Protein AF-A0A926WBK4-F1 (afdb_monomer)

Structure (mmCIF, N/CA/C/O backbone):
data_AF-A0A926WBK4-F1
#
_entry.id   AF-A0A926WBK4-F1
#
loop_
_atom_site.group_PDB
_atom_site.id
_atom_site.type_symbol
_atom_site.label_atom_id
_atom_site.label_alt_id
_atom_site.label_comp_id
_atom_site.label_asym_id
_atom_site.label_entity_id
_atom_site.label_seq_id
_atom_site.pdbx_PDB_ins_code
_atom_site.Cartn_x
_atom_site.Cartn_y
_atom_site.Cartn_z
_atom_site.occupancy
_atom_site.B_iso_or_equiv
_atom_site.auth_seq_id
_atom_site.auth_comp_id
_atom_site.auth_asym_id
_atom_site.auth_atom_id
_atom_site.pdbx_PDB_model_num
ATOM 1 N N . MET A 1 1 ? 5.606 1.567 -7.721 1.00 84.44 1 MET A N 1
ATOM 2 C CA . MET A 1 1 ? 6.764 1.155 -6.892 1.00 84.44 1 MET A CA 1
ATOM 3 C C . MET A 1 1 ? 6.291 0.988 -5.461 1.00 84.44 1 MET A C 1
ATOM 5 O O . MET A 1 1 ? 5.640 1.895 -4.961 1.00 84.44 1 MET A O 1
ATOM 9 N N . THR A 1 2 ? 6.560 -0.157 -4.830 1.00 91.19 2 THR A N 1
ATOM 10 C CA . THR A 1 2 ? 6.047 -0.457 -3.478 1.00 91.19 2 THR A CA 1
ATOM 11 C C . THR A 1 2 ? 6.702 0.398 -2.397 1.00 91.19 2 THR A C 1
ATOM 13 O O . THR A 1 2 ? 5.986 0.885 -1.537 1.00 91.19 2 THR A O 1
ATOM 16 N N . GLU A 1 3 ? 8.014 0.640 -2.475 1.00 93.19 3 GLU A N 1
ATOM 17 C CA . GLU A 1 3 ? 8.737 1.463 -1.489 1.00 93.19 3 GLU A CA 1
ATOM 18 C C . GLU A 1 3 ? 8.173 2.890 -1.424 1.00 93.19 3 GLU A C 1
ATOM 20 O O . GLU A 1 3 ? 7.727 3.332 -0.374 1.00 93.19 3 GLU A O 1
ATOM 25 N N . ALA A 1 4 ? 8.058 3.566 -2.574 1.00 93.81 4 ALA A N 1
ATOM 26 C CA . ALA A 1 4 ? 7.495 4.917 -2.641 1.00 93.81 4 ALA A CA 1
ATOM 27 C C . ALA A 1 4 ? 6.049 4.995 -2.114 1.00 93.81 4 ALA A C 1
ATOM 29 O O . ALA A 1 4 ? 5.692 5.934 -1.410 1.00 93.81 4 ALA A O 1
ATOM 30 N N . ALA A 1 5 ? 5.215 3.998 -2.431 1.00 94.81 5 ALA A N 1
ATOM 31 C CA . ALA A 1 5 ? 3.846 3.944 -1.922 1.00 94.81 5 ALA A CA 1
ATOM 32 C C . ALA A 1 5 ? 3.811 3.736 -0.401 1.00 94.81 5 ALA A C 1
ATOM 34 O O . ALA A 1 5 ? 3.006 4.363 0.276 1.00 94.81 5 ALA A O 1
ATOM 35 N N . ALA A 1 6 ? 4.690 2.888 0.135 1.00 95.44 6 ALA A N 1
ATOM 36 C CA . ALA A 1 6 ? 4.792 2.640 1.566 1.00 95.44 6 ALA A CA 1
ATOM 37 C C . ALA A 1 6 ? 5.207 3.909 2.329 1.00 95.44 6 ALA A C 1
ATOM 39 O O . ALA A 1 6 ? 4.549 4.268 3.304 1.00 95.44 6 ALA A O 1
ATOM 40 N N . THR A 1 7 ? 6.196 4.652 1.815 1.00 96.50 7 THR A N 1
ATOM 41 C CA . THR A 1 7 ? 6.602 5.955 2.365 1.00 96.50 7 THR A CA 1
ATOM 42 C C . THR A 1 7 ? 5.433 6.938 2.428 1.00 96.50 7 THR A C 1
ATOM 44 O O . THR A 1 7 ? 5.210 7.545 3.470 1.00 96.50 7 THR A O 1
ATOM 47 N N . LEU A 1 8 ? 4.649 7.064 1.351 1.00 96.12 8 LEU A N 1
ATOM 48 C CA . LEU A 1 8 ? 3.487 7.963 1.317 1.00 96.12 8 LEU A CA 1
ATOM 49 C C . LEU A 1 8 ? 2.362 7.536 2.271 1.00 96.12 8 LEU A C 1
ATOM 51 O O . LEU A 1 8 ? 1.597 8.376 2.732 1.00 96.12 8 LEU A O 1
ATOM 55 N N . LEU A 1 9 ? 2.253 6.240 2.560 1.00 94.56 9 LEU A N 1
ATOM 56 C CA . LEU A 1 9 ? 1.276 5.683 3.496 1.00 94.56 9 LEU A CA 1
ATOM 57 C C . LEU A 1 9 ? 1.757 5.702 4.955 1.00 94.56 9 LEU A C 1
ATOM 59 O O . LEU A 1 9 ? 0.998 5.309 5.837 1.00 94.56 9 LEU A O 1
ATOM 63 N N . GLY A 1 10 ? 3.000 6.119 5.217 1.00 95.62 10 GLY A N 1
ATOM 64 C CA . GLY A 1 10 ? 3.582 6.111 6.561 1.00 95.62 10 GLY A CA 1
ATOM 65 C C . GLY A 1 10 ? 3.792 4.707 7.141 1.00 95.62 10 GLY A C 1
ATOM 66 O O . GLY A 1 10 ? 3.793 4.547 8.358 1.00 95.62 10 GLY A O 1
ATOM 67 N N . ILE A 1 11 ? 3.948 3.684 6.293 1.00 95.06 11 ILE A N 1
ATOM 68 C CA . ILE A 1 11 ? 4.171 2.285 6.698 1.00 95.06 11 ILE A CA 1
ATOM 69 C C . ILE A 1 11 ? 5.403 1.705 5.998 1.00 95.06 11 ILE A C 1
ATOM 71 O O . ILE A 1 11 ? 5.891 2.253 5.011 1.00 95.06 11 ILE A O 1
ATOM 75 N N . SER A 1 12 ? 5.909 0.565 6.468 1.00 96.38 12 SER A N 1
ATOM 76 C CA . SER A 1 12 ? 7.002 -0.128 5.781 1.00 96.38 12 SER A CA 1
ATOM 77 C C . SER A 1 12 ? 6.514 -0.851 4.519 1.00 96.38 12 SER A C 1
ATOM 79 O O . SER A 1 12 ? 5.357 -1.271 4.409 1.00 96.38 12 SER A O 1
ATOM 81 N N . ALA A 1 13 ? 7.405 -1.060 3.548 1.00 94.44 13 ALA A N 1
ATOM 82 C CA . ALA A 1 13 ? 7.062 -1.831 2.354 1.00 94.44 13 ALA A CA 1
ATOM 83 C C . ALA A 1 13 ? 6.717 -3.291 2.676 1.00 94.44 13 ALA A C 1
ATOM 85 O O . ALA A 1 13 ? 5.920 -3.914 1.973 1.00 94.44 13 ALA A O 1
ATOM 86 N N . GLU A 1 14 ? 7.282 -3.848 3.748 1.00 94.62 14 GLU A N 1
ATOM 87 C CA . GLU A 1 14 ? 6.901 -5.166 4.246 1.00 94.62 14 GLU A CA 1
ATOM 88 C C . GLU A 1 14 ? 5.472 -5.175 4.798 1.00 94.62 14 GLU A C 1
ATOM 90 O O . GLU A 1 14 ? 4.693 -6.050 4.417 1.00 94.62 14 GLU A O 1
ATOM 95 N N . GLN A 1 15 ? 5.094 -4.170 5.596 1.00 94.44 15 GLN A N 1
ATOM 96 C CA . GLN A 1 15 ? 3.721 -3.997 6.073 1.00 94.44 15 GLN A CA 1
ATOM 97 C C . GLN A 1 15 ? 2.751 -3.841 4.901 1.00 94.44 15 GLN A C 1
ATOM 99 O O . GLN A 1 15 ? 1.738 -4.533 4.850 1.00 94.44 15 GLN A O 1
ATOM 104 N N . LEU A 1 16 ? 3.085 -3.024 3.898 1.00 94.75 16 LEU A N 1
ATOM 105 C CA . LEU A 1 16 ? 2.268 -2.868 2.692 1.00 94.75 16 LEU A CA 1
ATOM 106 C C . LEU A 1 16 ? 2.074 -4.206 1.950 1.00 94.75 16 LEU A C 1
ATOM 108 O O . LEU A 1 16 ? 0.961 -4.545 1.539 1.00 94.75 16 LEU A O 1
ATOM 112 N N . ARG A 1 17 ? 3.134 -5.020 1.821 1.00 93.75 17 ARG A N 1
ATOM 113 C CA . ARG A 1 17 ? 3.043 -6.374 1.239 1.00 93.75 17 ARG A CA 1
ATOM 114 C C . ARG A 1 17 ? 2.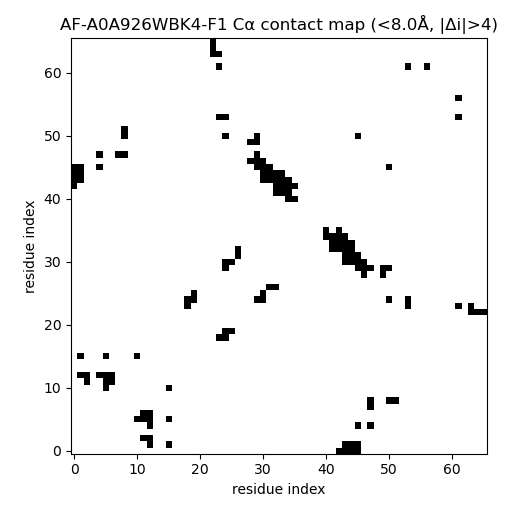200 -7.312 2.107 1.00 93.75 17 ARG A C 1
ATOM 116 O O . ARG A 1 17 ? 1.442 -8.107 1.553 1.00 93.75 17 ARG A O 1
ATOM 123 N N . HIS A 1 18 ? 2.330 -7.237 3.430 1.00 93.31 18 HIS A N 1
ATOM 124 C CA . HIS A 1 18 ? 1.551 -8.036 4.374 1.00 93.31 18 HIS A CA 1
ATOM 125 C C . HIS A 1 18 ? 0.057 -7.708 4.276 1.00 93.31 18 HIS A C 1
ATOM 127 O O . HIS A 1 18 ? -0.733 -8.611 4.034 1.00 93.31 18 HIS A O 1
ATOM 133 N N . LEU A 1 19 ? -0.317 -6.429 4.342 1.00 92.25 19 LEU A N 1
ATOM 134 C CA . LEU A 1 19 ? -1.706 -5.959 4.249 1.00 92.25 19 LEU A CA 1
ATOM 135 C C . LEU A 1 19 ? -2.381 -6.337 2.925 1.00 92.25 19 LEU A C 1
ATOM 137 O O . LEU A 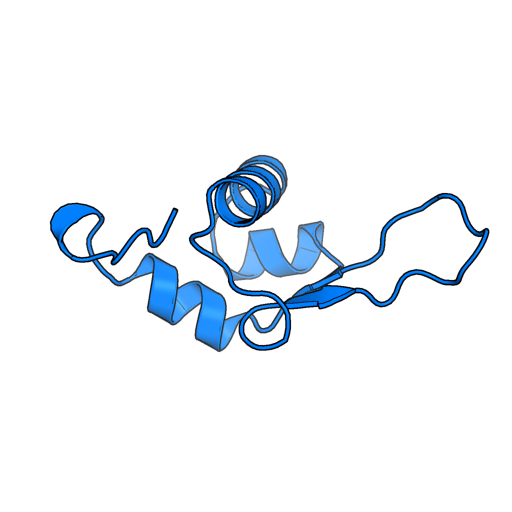1 19 ? -3.575 -6.620 2.856 1.00 92.25 19 LEU A O 1
ATOM 141 N N . ARG A 1 20 ? -1.601 -6.382 1.845 1.00 93.12 20 ARG A N 1
ATOM 142 C CA . ARG A 1 20 ? -2.070 -6.903 0.560 1.00 93.12 20 ARG A CA 1
ATOM 143 C C . ARG A 1 20 ? -2.351 -8.401 0.614 1.00 93.12 20 ARG A C 1
ATOM 145 O O . ARG A 1 20 ? -3.343 -8.845 0.052 1.00 93.12 20 ARG A O 1
ATOM 152 N N . ARG A 1 21 ? -1.473 -9.183 1.251 1.00 91.81 21 ARG A N 1
ATOM 153 C CA . ARG A 1 21 ? -1.669 -10.634 1.424 1.00 91.81 21 ARG A CA 1
ATOM 154 C C . ARG A 1 21 ? -2.803 -10.955 2.399 1.00 91.81 21 ARG A C 1
ATOM 156 O O . ARG A 1 21 ? -3.439 -11.980 2.222 1.00 91.81 21 ARG A O 1
ATOM 163 N N . SER A 1 22 ? -3.062 -10.094 3.382 1.00 89.81 22 SER A N 1
ATOM 164 C CA . SER A 1 22 ? -4.144 -10.269 4.356 1.00 89.81 22 SER A CA 1
ATOM 165 C C . SER A 1 22 ? -5.531 -9.898 3.817 1.00 89.81 22 SER A C 1
ATOM 167 O O . SER A 1 22 ? -6.509 -10.009 4.545 1.00 89.81 22 SER A O 1
ATOM 169 N N . GLY A 1 23 ? -5.626 -9.419 2.572 1.00 89.75 23 GLY A N 1
ATOM 170 C CA . GLY A 1 23 ? -6.897 -9.078 1.930 1.00 89.75 23 GLY A CA 1
ATOM 171 C C . GLY A 1 23 ? -7.426 -7.673 2.231 1.00 89.75 23 GLY A C 1
ATOM 172 O O . GLY A 1 23 ? -8.458 -7.297 1.676 1.00 89.75 23 GLY A O 1
ATOM 173 N N . LEU A 1 24 ? -6.718 -6.854 3.028 1.00 90.69 24 LEU A N 1
ATOM 174 C CA . LEU A 1 24 ? -7.126 -5.461 3.276 1.00 90.69 24 LEU A CA 1
ATOM 175 C C . LEU A 1 24 ? -7.182 -4.664 1.968 1.00 90.69 24 LEU A C 1
ATOM 177 O O . LEU A 1 24 ? -8.106 -3.890 1.723 1.00 90.69 24 LEU A O 1
ATOM 181 N N . PHE A 1 25 ? -6.184 -4.872 1.111 1.00 93.12 25 PHE A N 1
ATOM 182 C CA . PHE A 1 25 ? -6.130 -4.249 -0.200 1.00 93.12 25 PHE A CA 1
ATOM 183 C C . PHE A 1 25 ? -6.668 -5.203 -1.266 1.00 93.12 25 PHE A C 1
ATOM 185 O O . PHE A 1 25 ? -6.198 -6.326 -1.426 1.00 93.12 25 PHE A O 1
ATOM 192 N N . LYS A 1 26 ? -7.637 -4.714 -2.039 1.00 92.06 26 LYS A N 1
ATOM 193 C CA . LYS A 1 26 ? -8.267 -5.416 -3.169 1.00 92.06 26 LYS A CA 1
ATOM 194 C C . LYS A 1 26 ? -7.571 -5.096 -4.495 1.00 92.06 26 LYS A C 1
ATOM 196 O O . LYS A 1 26 ? -7.387 -3.917 -4.817 1.00 92.06 26 LYS A O 1
ATOM 201 N N . ALA A 1 27 ? -7.239 -6.129 -5.270 1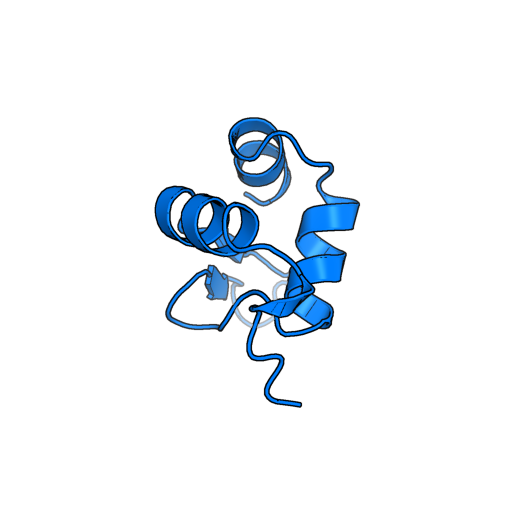.00 93.12 27 ALA A N 1
ATOM 202 C CA . ALA A 1 27 ? -6.732 -5.983 -6.635 1.00 93.12 27 ALA A CA 1
ATOM 203 C C . ALA A 1 27 ? -7.762 -5.260 -7.526 1.00 93.12 27 ALA A C 1
ATOM 205 O O . ALA A 1 27 ? -8.966 -5.398 -7.331 1.00 93.12 27 ALA A O 1
ATOM 206 N N . GLY A 1 28 ? -7.298 -4.427 -8.457 1.00 93.56 28 GLY A N 1
ATOM 207 C CA . GLY A 1 28 ? -8.137 -3.578 -9.312 1.00 93.56 28 GLY A CA 1
ATOM 208 C C . GLY A 1 28 ? -8.715 -2.334 -8.621 1.00 93.56 28 GLY A C 1
ATOM 209 O O . GLY A 1 28 ? -9.075 -1.378 -9.301 1.00 93.56 28 GLY A O 1
ATOM 210 N N . HIS A 1 29 ? -8.764 -2.300 -7.283 1.00 94.50 29 HIS A N 1
ATOM 211 C CA . HIS A 1 29 ? -9.253 -1.143 -6.526 1.00 94.50 29 HIS A CA 1
ATOM 212 C C . HIS A 1 29 ? -8.133 -0.374 -5.818 1.00 94.50 29 HIS A C 1
ATOM 214 O O . HIS A 1 29 ? -8.026 0.838 -5.988 1.00 94.50 29 HIS A O 1
ATOM 220 N N . HIS A 1 30 ? -7.313 -1.074 -5.030 1.00 95.38 30 HIS A N 1
ATOM 221 C CA . HIS A 1 30 ? -6.227 -0.502 -4.226 1.00 95.38 30 HIS A CA 1
ATOM 222 C C . HIS A 1 30 ? -4.871 -0.643 -4.915 1.00 95.38 30 HIS A C 1
ATOM 224 O O . HIS A 1 30 ? -3.982 0.186 -4.736 1.00 95.38 30 HIS A O 1
ATOM 230 N N . TYR A 1 31 ? -4.704 -1.689 -5.719 1.00 95.56 31 TYR A N 1
ATOM 231 C CA . TYR A 1 31 ? -3.494 -1.920 -6.492 1.00 95.56 31 TYR A CA 1
ATOM 232 C C . TYR A 1 31 ? -3.800 -2.692 -7.771 1.00 95.56 31 TYR A C 1
ATOM 234 O O . TYR A 1 31 ? -4.825 -3.365 -7.869 1.00 95.56 31 TYR A O 1
ATOM 242 N N . ARG A 1 32 ? -2.878 -2.647 -8.732 1.00 94.12 32 ARG A N 1
ATOM 243 C CA . ARG A 1 32 ? -2.888 -3.507 -9.920 1.00 94.12 32 ARG A CA 1
ATOM 244 C C . ARG A 1 32 ? -1.516 -4.120 -10.168 1.00 94.12 32 ARG A C 1
ATOM 246 O O . ARG A 1 32 ? -0.496 -3.500 -9.849 1.00 94.12 32 ARG A O 1
ATOM 253 N N . ASP A 1 33 ? -1.516 -5.333 -10.710 1.00 91.75 33 ASP A N 1
ATOM 254 C CA . ASP A 1 33 ? -0.303 -5.968 -11.218 1.00 91.75 33 ASP A CA 1
ATOM 255 C C . ASP A 1 33 ? 0.088 -5.294 -12.536 1.00 91.75 33 ASP A C 1
ATOM 257 O O . ASP A 1 33 ? -0.723 -5.173 -13.451 1.00 91.75 33 ASP A O 1
ATOM 261 N N . THR A 1 34 ? 1.319 -4.806 -12.605 1.00 91.19 34 THR A N 1
ATOM 262 C CA . THR A 1 34 ? 1.931 -4.240 -13.811 1.00 91.19 34 THR A CA 1
ATOM 263 C C . THR A 1 34 ? 3.237 -4.965 -14.135 1.00 91.19 34 THR A C 1
ATOM 265 O O . THR A 1 34 ? 4.152 -4.383 -14.728 1.00 91.19 34 THR A O 1
ATOM 268 N N 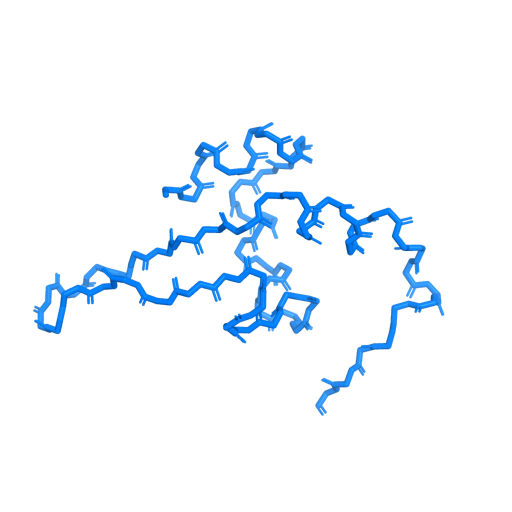. SER A 1 35 ? 3.396 -6.197 -13.648 1.00 89.12 35 SER A N 1
ATOM 269 C CA . SER A 1 35 ? 4.513 -7.052 -14.016 1.00 89.12 35 SER A CA 1
ATOM 270 C C . SER A 1 35 ? 4.466 -7.359 -15.509 1.00 89.12 35 SER A C 1
ATOM 272 O O . SER A 1 35 ? 3.408 -7.511 -16.115 1.00 89.12 35 SER A O 1
ATOM 274 N N . ILE A 1 36 ? 5.650 -7.404 -16.117 1.00 87.81 36 ILE A N 1
ATOM 275 C CA . ILE A 1 36 ? 5.777 -7.869 -17.494 1.00 87.81 36 ILE A CA 1
ATOM 276 C C . ILE A 1 36 ? 5.762 -9.400 -17.427 1.00 87.81 36 ILE A C 1
ATOM 278 O O . ILE A 1 36 ? 6.575 -9.953 -16.667 1.00 87.81 36 ILE A O 1
ATOM 282 N N . PRO A 1 37 ? 4.886 -10.088 -18.181 1.00 86.94 37 PRO A N 1
ATOM 283 C CA . PRO A 1 37 ? 4.878 -11.545 -18.239 1.00 86.94 37 PRO A CA 1
ATOM 284 C C . PRO A 1 37 ? 6.282 -12.090 -18.532 1.00 86.94 37 PRO A C 1
ATOM 286 O O . PRO A 1 37 ? 6.985 -11.578 -19.398 1.00 86.94 37 PRO A O 1
ATOM 289 N N . GLY A 1 38 ? 6.729 -13.082 -17.760 1.00 85.56 38 GLY A N 1
ATOM 290 C CA . GLY A 1 38 ? 8.059 -13.690 -17.913 1.00 85.56 38 GLY A CA 1
ATOM 291 C C . GLY A 1 38 ? 9.233 -12.920 -17.287 1.00 85.56 38 GLY A C 1
ATOM 292 O O . GLY A 1 38 ? 10.334 -13.453 -17.226 1.00 85.56 38 GLY A O 1
ATOM 293 N N . SER A 1 39 ? 9.032 -11.712 -16.746 1.00 85.56 39 SER A N 1
ATOM 294 C CA . SER A 1 39 ? 10.130 -10.936 -16.129 1.00 85.56 39 SER A CA 1
ATOM 295 C C . SER A 1 39 ? 10.591 -11.443 -14.754 1.00 85.56 39 SER A C 1
ATOM 297 O O . SER A 1 39 ? 11.573 -10.934 -14.213 1.00 85.56 39 SER A O 1
ATOM 299 N N . G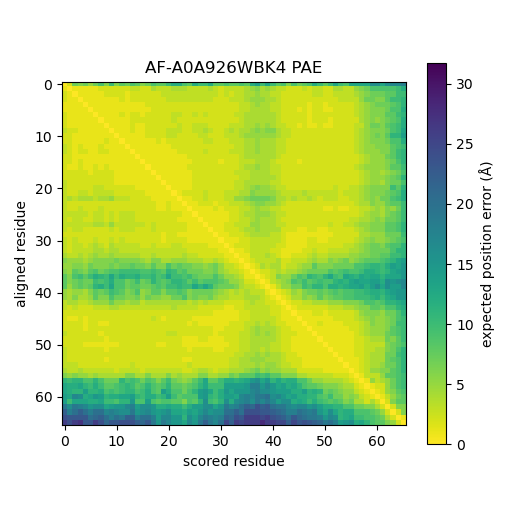LY A 1 40 ? 9.858 -12.381 -14.143 1.00 82.75 40 GLY A N 1
ATOM 300 C CA . GLY 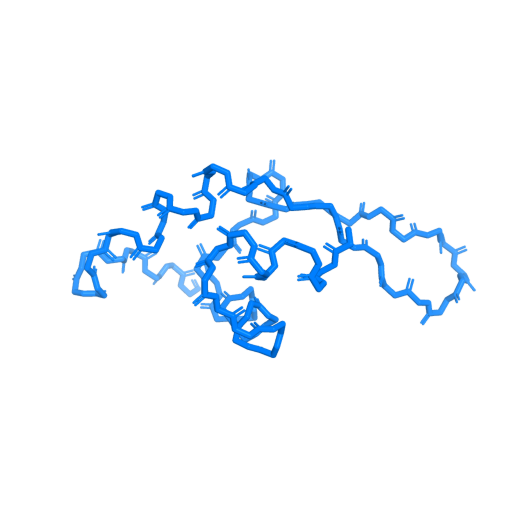A 1 40 ? 10.150 -12.940 -12.815 1.00 82.75 40 GLY A CA 1
ATOM 301 C C . GLY A 1 40 ? 10.046 -11.948 -11.645 1.00 82.75 40 GLY A C 1
ATOM 302 O O . GLY A 1 40 ? 10.172 -12.348 -10.490 1.00 82.75 40 GLY A O 1
ATOM 303 N N . LYS A 1 41 ? 9.805 -10.655 -11.910 1.00 80.50 41 LYS A N 1
ATOM 304 C CA . LYS A 1 41 ? 9.761 -9.591 -10.902 1.00 80.50 41 LYS A CA 1
ATOM 305 C C . LYS A 1 41 ? 8.356 -8.990 -10.818 1.00 80.50 41 LYS A C 1
ATOM 307 O O . LYS A 1 41 ? 7.948 -8.276 -11.740 1.00 80.50 41 LYS A O 1
ATOM 312 N N . PRO A 1 42 ? 7.621 -9.213 -9.713 1.00 82.69 42 PRO A N 1
ATOM 313 C CA . PRO A 1 42 ? 6.305 -8.621 -9.546 1.00 82.69 42 PRO A CA 1
ATOM 314 C C . PRO A 1 42 ? 6.428 -7.100 -9.424 1.00 82.69 42 PRO A C 1
ATOM 316 O O . PRO A 1 42 ? 7.237 -6.582 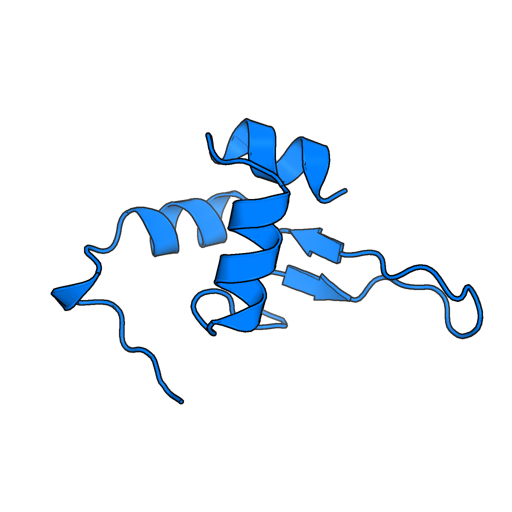-8.648 1.00 82.69 42 PRO A O 1
ATOM 319 N N . ARG A 1 43 ? 5.606 -6.373 -10.182 1.00 89.31 43 ARG A N 1
ATOM 320 C CA . ARG A 1 43 ? 5.508 -4.915 -10.103 1.00 89.31 43 ARG A CA 1
ATOM 321 C C . ARG A 1 43 ? 4.079 -4.538 -9.781 1.00 89.31 43 ARG A C 1
ATOM 323 O O . ARG A 1 43 ? 3.157 -4.929 -10.477 1.00 89.31 43 ARG A O 1
ATOM 330 N N . TRP A 1 44 ? 3.929 -3.753 -8.724 1.00 91.81 44 TRP A N 1
ATOM 331 C CA . TRP A 1 44 ? 2.635 -3.282 -8.257 1.00 91.81 44 TRP A CA 1
ATOM 332 C C . TRP A 1 44 ? 2.541 -1.774 -8.444 1.00 91.81 44 TRP A C 1
ATOM 334 O O . TRP A 1 44 ? 3.446 -1.014 -8.053 1.00 91.81 44 TRP A O 1
ATOM 344 N N . GLN A 1 45 ? 1.422 -1.347 -9.014 1.00 94.38 45 GLN A N 1
ATOM 345 C CA . GLN A 1 45 ? 0.993 0.039 -8.970 1.00 94.38 45 GLN A CA 1
ATOM 346 C C . GLN A 1 45 ? -0.069 0.191 -7.889 1.00 94.38 45 GLN A C 1
ATOM 348 O O . GLN A 1 45 ? -1.063 -0.529 -7.897 1.00 94.38 45 GLN A O 1
ATOM 353 N N . TRP A 1 46 ? 0.165 1.120 -6.966 1.00 95.56 46 TRP A N 1
ATOM 354 C CA . TRP A 1 46 ? -0.666 1.349 -5.789 1.00 95.56 46 TRP A CA 1
ATOM 355 C C . TRP A 1 46 ? -1.475 2.632 -5.949 1.00 95.56 46 TRP A C 1
ATOM 357 O O . TRP A 1 46 ? -0.934 3.657 -6.364 1.00 95.56 46 TRP A O 1
ATOM 367 N N . HIS A 1 47 ? -2.748 2.579 -5.574 1.00 96.50 47 HIS A N 1
ATOM 368 C CA . HIS A 1 47 ? -3.614 3.741 -5.422 1.00 96.50 47 HIS A CA 1
ATOM 369 C C . HIS A 1 47 ? -3.507 4.228 -3.976 1.00 96.50 47 HIS A C 1
ATOM 371 O O . HIS A 1 47 ? -4.237 3.759 -3.102 1.00 96.50 47 HIS A O 1
ATOM 377 N N . VAL A 1 48 ? -2.554 5.127 -3.723 1.00 95.69 48 VAL A N 1
ATOM 378 C CA . VAL A 1 48 ? -2.172 5.571 -2.371 1.00 95.69 48 VAL A CA 1
ATOM 379 C C . VAL A 1 48 ? -3.364 6.131 -1.595 1.00 95.69 48 VAL A C 1
ATOM 381 O O . VAL A 1 48 ? -3.600 5.697 -0.476 1.00 95.69 48 VAL A O 1
ATOM 384 N N . GLU A 1 49 ? -4.173 7.000 -2.199 1.00 95.69 49 GLU A N 1
ATOM 385 C CA . GLU A 1 49 ? -5.347 7.596 -1.538 1.00 95.69 49 GLU A CA 1
ATOM 386 C C . GLU A 1 49 ? -6.341 6.540 -1.036 1.00 95.69 49 GLU A C 1
ATOM 388 O O . GLU A 1 49 ? -6.782 6.580 0.110 1.00 95.69 49 GLU A O 1
ATOM 393 N N . ARG A 1 50 ? -6.641 5.535 -1.866 1.00 95.19 50 ARG A N 1
ATOM 394 C CA . ARG A 1 50 ? -7.545 4.433 -1.499 1.00 95.19 50 ARG A CA 1
ATOM 395 C C . ARG A 1 50 ? -6.940 3.543 -0.419 1.00 95.19 50 ARG A C 1
ATOM 397 O O . ARG A 1 50 ? -7.641 3.095 0.482 1.00 95.19 50 ARG A O 1
ATOM 404 N N . CYS A 1 51 ? -5.632 3.296 -0.486 1.00 94.62 51 CYS A N 1
ATOM 405 C CA . CYS A 1 51 ? -4.930 2.553 0.559 1.00 94.62 51 CYS A CA 1
ATOM 406 C C . CYS A 1 51 ? -4.955 3.312 1.895 1.00 94.62 51 CYS A C 1
ATOM 408 O O . CYS A 1 51 ? -5.200 2.697 2.929 1.00 94.62 51 CYS A O 1
ATOM 410 N N . ALA A 1 52 ? -4.769 4.635 1.879 1.00 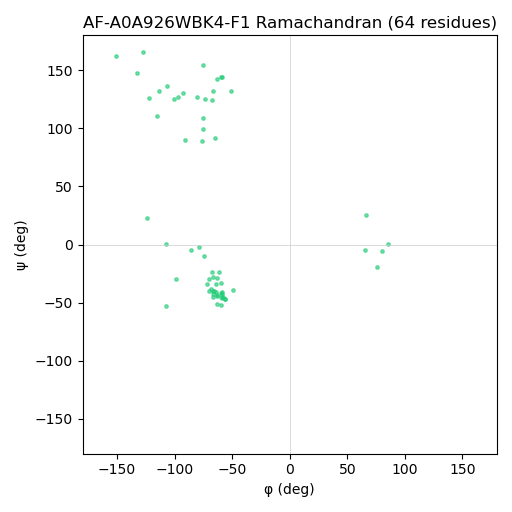95.25 52 ALA A N 1
ATOM 411 C CA . ALA A 1 52 ? -4.843 5.478 3.069 1.00 95.25 52 ALA A CA 1
ATOM 412 C C . ALA A 1 52 ? -6.249 5.464 3.688 1.00 95.25 52 ALA A C 1
ATOM 414 O O . ALA A 1 52 ? -6.385 5.290 4.897 1.00 95.25 52 ALA A O 1
ATOM 415 N N . GLN A 1 53 ? -7.297 5.549 2.862 1.00 93.75 53 GLN A N 1
ATOM 416 C CA . GLN A 1 53 ? -8.687 5.423 3.317 1.00 93.75 53 GLN A CA 1
ATOM 417 C C . GLN A 1 53 ? -8.942 4.075 4.003 1.00 93.75 53 GLN A C 1
ATOM 419 O O . GLN A 1 53 ? -9.496 4.041 5.098 1.00 93.75 53 GLN A O 1
ATOM 424 N N . ALA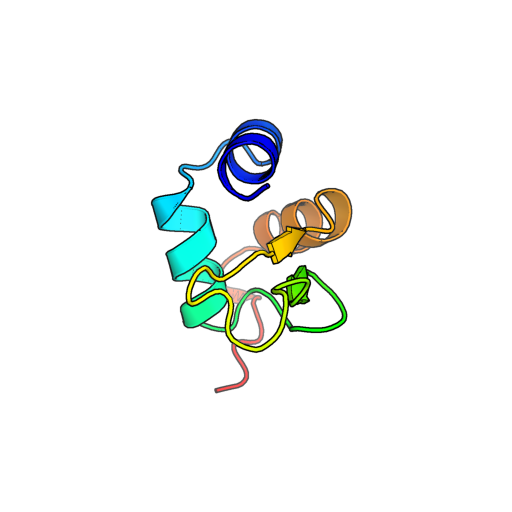 A 1 54 ? -8.487 2.966 3.412 1.00 91.44 54 ALA A N 1
ATOM 425 C CA . ALA A 1 54 ? -8.630 1.640 4.014 1.00 91.44 54 ALA A CA 1
ATOM 426 C C . ALA A 1 54 ? -7.855 1.498 5.340 1.00 91.44 54 ALA A C 1
ATOM 428 O O . ALA A 1 54 ? -8.316 0.815 6.255 1.00 91.44 54 ALA A O 1
ATOM 429 N N . LEU A 1 55 ? -6.699 2.158 5.470 1.00 90.88 55 LEU A N 1
ATOM 430 C CA . LEU A 1 55 ? -5.920 2.173 6.712 1.00 90.88 55 LEU A CA 1
ATOM 431 C C . LEU A 1 55 ? -6.579 3.006 7.813 1.00 90.88 55 LEU A C 1
ATOM 433 O O . LEU A 1 55 ? -6.499 2.621 8.979 1.00 90.88 55 LEU A O 1
ATOM 437 N N . ALA A 1 56 ? -7.262 4.093 7.449 1.00 90.75 56 ALA A N 1
ATOM 438 C CA . ALA A 1 56 ? -8.001 4.936 8.383 1.00 90.75 56 ALA A CA 1
ATOM 439 C C . ALA A 1 56 ? -9.228 4.230 8.988 1.00 90.75 56 ALA A C 1
ATOM 441 O O . ALA A 1 56 ? -9.663 4.590 10.081 1.00 90.75 56 ALA A O 1
ATOM 442 N N . VAL A 1 57 ? -9.777 3.206 8.319 1.00 85.38 57 VAL A N 1
ATOM 443 C CA . VAL A 1 57 ? -10.844 2.375 8.896 1.00 85.38 57 VAL A CA 1
ATOM 444 C C . VAL A 1 57 ? -10.268 1.569 10.068 1.00 85.38 57 VAL A C 1
ATOM 446 O O . VAL A 1 57 ? -9.295 0.835 9.862 1.00 85.38 57 VAL A O 1
ATOM 449 N N . PRO A 1 58 ? -10.838 1.655 11.285 1.00 77.19 58 PRO A N 1
ATOM 450 C CA . PRO A 1 58 ? -10.384 0.868 12.429 1.00 77.19 58 PRO A CA 1
ATOM 451 C C . PRO A 1 58 ? -10.463 -0.638 12.145 1.00 77.19 58 PRO A C 1
ATOM 453 O O . PRO A 1 58 ? -11.426 -1.060 11.501 1.00 77.19 58 PRO A O 1
ATOM 456 N N . PRO A 1 59 ? -9.519 -1.465 12.641 1.00 71.69 59 PRO A N 1
ATOM 457 C CA . PRO A 1 59 ? -9.495 -2.909 12.392 1.00 71.69 59 PRO A CA 1
ATOM 458 C C . PRO A 1 59 ? -10.829 -3.615 12.649 1.00 71.69 59 PRO A C 1
ATOM 460 O O . PRO A 1 59 ? -11.243 -4.439 11.844 1.00 71.69 59 PRO A O 1
ATOM 463 N N . GLU A 1 60 ? -11.530 -3.215 13.709 1.00 73.69 60 GLU A N 1
ATOM 464 C CA . GLU A 1 60 ? -12.832 -3.748 14.132 1.00 73.69 60 GLU A CA 1
ATOM 465 C C . GLU A 1 60 ? -13.948 -3.560 13.092 1.00 73.69 60 GLU A C 1
ATOM 467 O O . GLU A 1 60 ? -14.928 -4.296 13.088 1.00 73.69 60 GLU A O 1
ATOM 472 N N . LYS A 1 61 ? -13.802 -2.572 12.202 1.00 67.69 61 LYS A N 1
ATOM 473 C CA . LYS A 1 61 ? -14.764 -2.243 11.140 1.00 67.69 61 LYS A CA 1
ATOM 474 C C . LYS A 1 61 ? -14.272 -2.634 9.749 1.00 67.69 61 LYS A C 1
ATOM 476 O O . LYS A 1 61 ? -14.961 -2.378 8.763 1.00 67.69 61 LYS A O 1
ATOM 481 N N . ARG A 1 62 ? -13.073 -3.213 9.637 1.00 73.69 62 ARG A N 1
ATOM 482 C CA . ARG A 1 62 ? -12.565 -3.706 8.355 1.00 73.69 62 ARG A CA 1
ATOM 483 C C . ARG A 1 62 ? -13.306 -5.002 8.048 1.00 73.69 62 ARG A C 1
ATOM 485 O O . ARG A 1 62 ? -13.065 -6.013 8.695 1.00 73.69 62 ARG A O 1
ATOM 492 N N . GLU A 1 63 ? -14.196 -4.988 7.058 1.00 61.22 63 GLU A N 1
ATOM 493 C CA . GLU A 1 63 ? -14.740 -6.227 6.496 1.00 61.22 63 GLU A CA 1
ATOM 494 C C . GLU A 1 63 ? -13.600 -7.009 5.827 1.00 61.22 63 GLU A C 1
ATOM 496 O O . GLU A 1 63 ? -13.279 -6.812 4.651 1.00 61.22 63 GLU A O 1
ATOM 501 N N . ILE A 1 64 ? -12.959 -7.893 6.593 1.00 57.88 64 ILE A N 1
ATOM 502 C CA . ILE A 1 64 ? -12.035 -8.891 6.065 1.00 57.88 64 ILE A CA 1
ATOM 503 C C . ILE A 1 64 ? -12.914 -9.976 5.446 1.00 57.88 64 ILE A C 1
ATOM 505 O O . ILE A 1 64 ? -13.336 -10.917 6.113 1.00 57.88 64 ILE A O 1
ATOM 509 N N . ARG A 1 65 ? -13.256 -9.814 4.166 1.00 53.78 65 ARG A N 1
ATOM 510 C CA . ARG A 1 65 ? -13.813 -10.923 3.389 1.00 53.78 65 ARG A CA 1
ATOM 511 C C . ARG A 1 65 ? -12.659 -11.863 3.052 1.00 53.78 65 ARG A C 1
ATOM 513 O O . ARG A 1 65 ? -11.859 -11.540 2.173 1.00 53.78 65 ARG A O 1
ATOM 520 N N . GLY A 1 66 ? -12.550 -12.932 3.842 1.00 47.22 66 GLY A N 1
ATOM 521 C CA . GLY A 1 66 ? -11.730 -14.106 3.540 1.00 47.22 66 GLY A CA 1
ATOM 522 C C . GLY A 1 66 ? -12.225 -14.836 2.301 1.00 47.22 66 GLY A C 1
ATOM 523 O O . GLY A 1 66 ? -13.435 -14.721 1.996 1.00 47.22 66 GLY A O 1
#

Mean predicted aligned error: 4.89 Å

pLDDT: mean 88.42, std 10.63, range [47.22, 96.5]

Sequence (66 aa):
MTEAAATLLGISAEQLRHLRRSGLFKAGHHYRDTSIPGSGKPRWQWHVERCAQALAVPPEKREIRG

Solvent-accessible surface area (backbone atoms only — not comparable to full-atom values): 4024 Å² total; per-residue (Å²): 88,58,60,66,48,15,59,76,64,76,46,51,47,64,54,53,54,46,41,44,73,69,49,77,43,44,77,82,69,26,31,40,83,65,46,58,88,88,65,89,54,90,34,48,45,68,39,58,71,56,45,46,55,59,64,70,47,54,76,94,73,54,85,73,74,125

Secondary structure (DSSP, 8-state):
-HHHHHHHTTS-HHHHHHHHHTTSSPBTTTEEE-PPTTSS---EEE-HHHHHHHHHS-GGG-----

Foldseek 3Di:
DLQVLCVLLVHHSVVVVVCVVQQLDDEPQAWHWPDDPPPPDTDIDGPSVSSNVSVPPPPVPRPRPD

Radius of gyration: 12.05 Å; Cα contacts (8 Å, |Δi|>4): 73; chains: 1; bounding box: 25×22×32 Å

Nearest PDB structures (foldseek):
  3qnq-assembly2_C  TM=3.380E-01  e=3.829E+00  Bacillus cereus ATCC 10987
  5h2d-assembly1_A  TM=3.351E-01  e=3.579E+00  Kluyveromyces lactis NRRL Y-1140
  6e4t-assembly1_A  TM=3.035E-01  e=3.346E+00  Rattus norvegicus
  5wvr-assembly1_A  TM=3.359E-01  e=6.563E+00  Kluyveromyces lactis NRRL Y-1140